Protein AF-A0A4Q3YD98-F1 (afdb_monomer_lite)

Secondary structure (DSSP, 8-state):
---------TTHHHHHHHHHHHHHHHHHHHHHHHHHHHHHHHHHHHHHHHHHHHHHHHHTTSS-TTTS--HHHHHHHHHHHHTSTTHHHHHHHHHHHHHHHHHHHHHHHH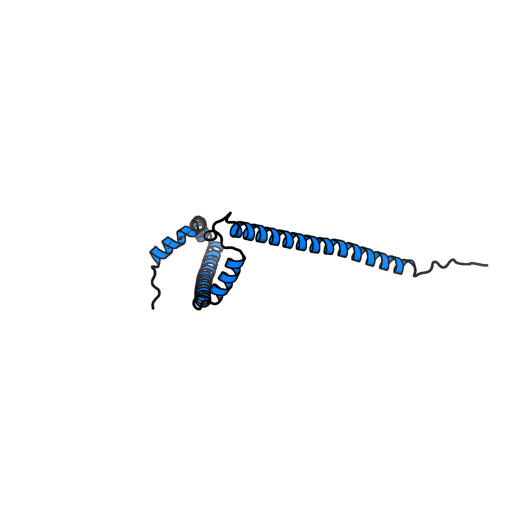HHHHHHHH-HHHHHHHHHHHHHHTSS-GGGHHHHHHHHH-S----

Structure (mmCIF, N/CA/C/O backbone):
data_AF-A0A4Q3YD98-F1
#
_entry.id   AF-A0A4Q3YD98-F1
#
loop_
_atom_site.group_PDB
_atom_site.id
_atom_site.type_symbol
_atom_site.label_atom_id
_atom_site.label_alt_id
_atom_site.label_comp_id
_atom_site.label_asym_id
_atom_site.label_entity_id
_atom_site.label_seq_id
_atom_site.pdbx_PDB_ins_code
_atom_site.Cartn_x
_atom_site.Cartn_y
_atom_site.Cartn_z
_atom_site.occupancy
_atom_site.B_iso_or_equiv
_atom_site.auth_seq_id
_atom_site.auth_comp_id
_atom_site.auth_asym_id
_atom_site.auth_atom_id
_atom_site.pdbx_PDB_model_num
ATOM 1 N N . MET A 1 1 ? 69.508 -39.281 41.987 1.00 52.66 1 MET A N 1
ATOM 2 C CA . MET A 1 1 ? 69.722 -37.929 41.423 1.00 52.66 1 MET A CA 1
ATOM 3 C C . MET A 1 1 ? 70.180 -38.155 39.992 1.00 52.66 1 MET A C 1
ATOM 5 O O . MET A 1 1 ? 71.176 -38.846 39.867 1.00 52.66 1 MET A O 1
ATOM 9 N N . ASP A 1 2 ? 69.537 -37.740 38.903 1.00 46.28 2 ASP A N 1
ATOM 10 C CA . ASP A 1 2 ? 68.377 -36.871 38.601 1.00 46.28 2 ASP A CA 1
ATOM 11 C C . ASP A 1 2 ? 67.140 -37.710 38.170 1.00 46.28 2 ASP A C 1
ATOM 13 O O . ASP A 1 2 ? 67.291 -38.910 37.987 1.00 46.28 2 ASP A O 1
ATOM 17 N N . MET A 1 3 ? 65.870 -37.292 38.066 1.00 56.72 3 MET A N 1
ATOM 18 C CA . MET A 1 3 ? 65.133 -36.016 38.073 1.00 56.72 3 MET A CA 1
ATOM 19 C C . MET A 1 3 ? 65.395 -35.036 36.920 1.00 56.72 3 MET A C 1
ATOM 21 O O . MET A 1 3 ? 65.579 -33.845 37.142 1.00 56.72 3 MET A O 1
ATOM 25 N N . SER A 1 4 ? 65.309 -35.521 35.682 1.00 59.81 4 SER A N 1
ATOM 26 C CA . SER A 1 4 ? 65.059 -34.704 34.488 1.00 59.81 4 SER A CA 1
ATOM 27 C C . SER A 1 4 ? 63.567 -34.747 34.130 1.00 59.81 4 SER A C 1
ATOM 29 O O . SER A 1 4 ? 63.073 -35.564 33.355 1.00 59.81 4 SER A O 1
ATOM 31 N N . ALA A 1 5 ? 62.825 -33.850 34.780 1.00 56.22 5 ALA A N 1
ATOM 32 C CA . ALA A 1 5 ? 61.447 -33.517 34.462 1.00 56.22 5 ALA A CA 1
ATOM 33 C C . ALA A 1 5 ? 61.311 -33.123 32.982 1.00 56.22 5 ALA A C 1
ATOM 35 O O . ALA A 1 5 ? 62.053 -32.278 32.491 1.00 56.22 5 ALA A O 1
ATOM 36 N N . ASN A 1 6 ? 60.332 -33.704 32.291 1.00 63.62 6 ASN A N 1
ATOM 37 C CA . ASN A 1 6 ? 59.871 -33.219 30.995 1.00 63.62 6 ASN A CA 1
ATOM 38 C C . ASN A 1 6 ? 58.955 -32.000 31.230 1.00 63.62 6 ASN A C 1
ATOM 40 O O . ASN A 1 6 ? 57.878 -32.179 31.810 1.00 63.62 6 ASN A O 1
ATOM 44 N N . PRO A 1 7 ? 59.327 -30.773 30.824 1.00 61.31 7 PRO A N 1
ATOM 45 C CA . PRO A 1 7 ? 58.418 -29.647 30.896 1.00 61.31 7 PRO A CA 1
ATOM 46 C C . PRO A 1 7 ? 57.471 -29.731 29.697 1.00 61.31 7 PRO A C 1
ATOM 48 O O . PRO A 1 7 ? 57.823 -29.362 28.577 1.00 61.31 7 PRO A O 1
ATOM 51 N N . ALA A 1 8 ? 56.243 -30.201 29.924 1.00 59.59 8 ALA A N 1
ATOM 52 C CA . ALA A 1 8 ? 55.154 -29.931 28.996 1.00 59.59 8 ALA A CA 1
ATOM 53 C C . ALA A 1 8 ? 55.054 -28.406 28.830 1.00 59.59 8 ALA A C 1
ATOM 55 O O . ALA A 1 8 ? 54.684 -27.703 29.769 1.00 59.59 8 ALA A O 1
ATOM 56 N N . LEU A 1 9 ? 55.458 -27.899 27.663 1.00 60.38 9 LEU A N 1
ATOM 57 C CA . LEU A 1 9 ? 55.466 -26.474 27.339 1.00 60.38 9 LEU A CA 1
ATOM 58 C C . LEU A 1 9 ? 54.051 -25.890 27.528 1.00 60.38 9 LEU A C 1
ATOM 60 O O . LEU A 1 9 ? 53.139 -26.257 26.779 1.00 60.38 9 LEU A O 1
ATOM 64 N N . PRO A 1 10 ? 53.832 -24.968 28.484 1.00 56.84 10 PRO A N 1
ATOM 65 C CA . PRO A 1 10 ? 52.569 -24.259 28.608 1.00 56.84 10 PRO A CA 1
ATOM 66 C C . PRO A 1 10 ? 52.551 -23.144 27.554 1.00 56.84 10 PRO A C 1
ATOM 68 O O . PRO A 1 10 ? 53.183 -22.107 27.732 1.00 56.84 10 PRO A O 1
ATOM 71 N N . GLY A 1 11 ? 51.864 -23.361 26.428 1.00 56.16 11 GLY A N 1
ATOM 72 C CA . GLY A 1 11 ? 51.622 -22.290 25.447 1.00 56.16 11 GLY A CA 1
ATOM 73 C C . GLY A 1 11 ? 51.279 -22.732 24.024 1.00 56.16 11 GLY A C 1
ATOM 74 O O . GLY A 1 11 ? 50.605 -21.997 23.305 1.00 56.16 11 GLY A O 1
ATOM 75 N N . THR A 1 12 ? 51.674 -23.935 23.603 1.00 57.31 12 THR A N 1
ATOM 76 C CA . THR A 1 12 ? 51.522 -24.360 22.197 1.00 57.31 12 THR A CA 1
ATOM 77 C C . THR A 1 12 ? 50.094 -24.802 21.843 1.00 57.31 12 THR A C 1
ATOM 79 O O . THR A 1 12 ? 49.693 -24.725 20.685 1.00 57.31 12 THR A O 1
ATOM 82 N N . SER A 1 13 ? 49.294 -25.227 22.825 1.00 59.53 13 SER A N 1
ATOM 83 C CA . SER A 1 13 ? 47.911 -25.687 22.617 1.00 59.53 13 SER A CA 1
ATOM 84 C C . SER A 1 13 ? 46.878 -24.557 22.572 1.00 59.53 13 SER A C 1
ATOM 86 O O . SER A 1 13 ? 45.854 -24.712 21.912 1.00 59.53 13 SER A O 1
ATOM 88 N N . THR A 1 14 ? 47.132 -23.420 23.229 1.00 64.00 14 THR A N 1
ATOM 89 C CA . THR A 1 14 ? 46.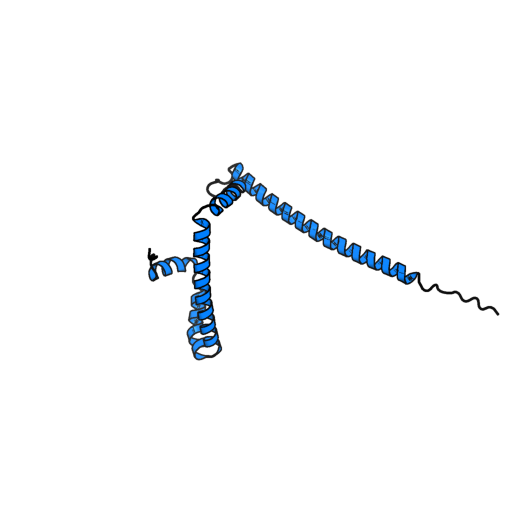199 -22.279 23.265 1.00 64.00 14 THR A CA 1
ATOM 90 C C . THR A 1 14 ? 46.177 -21.530 21.932 1.00 64.00 14 THR A C 1
ATOM 92 O O . THR A 1 14 ? 45.109 -21.338 21.363 1.00 64.00 14 THR A O 1
ATOM 95 N N . ILE A 1 15 ? 47.349 -21.211 21.368 1.00 62.75 15 ILE A N 1
ATOM 96 C CA . ILE A 1 15 ? 47.465 -20.474 20.094 1.00 62.75 15 ILE A CA 1
ATOM 97 C C . ILE A 1 15 ? 46.895 -21.298 18.927 1.00 62.75 15 ILE A C 1
ATOM 99 O O . ILE A 1 15 ? 46.114 -20.794 18.124 1.00 62.75 15 ILE A O 1
ATOM 103 N N . ALA A 1 16 ? 47.200 -22.600 18.878 1.00 65.94 16 ALA A N 1
ATOM 104 C CA . ALA A 1 16 ? 46.672 -23.490 17.843 1.00 65.94 16 ALA A CA 1
ATOM 105 C C . ALA A 1 16 ? 45.143 -23.671 17.931 1.00 65.94 16 ALA A C 1
ATOM 107 O O . ALA A 1 16 ? 44.479 -23.857 16.908 1.00 65.94 16 ALA A O 1
ATOM 108 N N . ARG A 1 17 ? 44.572 -23.604 19.142 1.00 70.25 17 ARG A N 1
ATOM 109 C CA . ARG A 1 17 ? 43.122 -23.689 19.357 1.00 70.25 17 ARG A CA 1
ATOM 110 C C . ARG A 1 17 ? 42.416 -22.402 18.935 1.00 70.25 17 ARG A C 1
ATOM 112 O O . ARG A 1 17 ? 41.378 -22.489 18.283 1.00 70.25 17 ARG A O 1
ATOM 119 N N . ASP A 1 18 ? 42.985 -21.242 19.241 1.00 76.50 18 ASP A N 1
ATOM 120 C CA . ASP A 1 18 ? 42.392 -19.942 18.909 1.00 76.50 18 ASP A CA 1
ATOM 121 C C . ASP A 1 18 ? 42.407 -19.675 17.393 1.00 76.50 18 ASP A C 1
ATOM 123 O O . ASP A 1 18 ? 41.400 -19.233 16.831 1.00 76.50 18 ASP A O 1
ATOM 127 N N . ASP A 1 19 ? 43.482 -20.063 16.698 1.00 78.00 19 ASP A N 1
ATOM 128 C CA . ASP A 1 19 ? 43.569 -20.000 15.232 1.00 78.00 19 ASP A CA 1
ATOM 129 C C . ASP A 1 19 ? 42.578 -20.946 14.545 1.00 78.00 19 ASP A C 1
ATOM 131 O O . ASP A 1 19 ? 41.969 -20.600 13.525 1.00 78.00 19 ASP A O 1
ATOM 135 N N . ALA A 1 20 ? 42.392 -22.148 15.099 1.00 76.81 20 ALA A N 1
ATOM 136 C CA . ALA A 1 20 ? 41.405 -23.095 14.598 1.00 76.81 20 ALA A CA 1
ATOM 137 C C . ALA A 1 20 ? 39.987 -22.529 14.762 1.00 76.81 20 ALA A C 1
ATOM 139 O O . ALA A 1 20 ? 39.230 -22.488 13.791 1.00 76.81 20 ALA A O 1
ATOM 140 N N . VAL A 1 21 ? 39.647 -22.014 15.948 1.00 75.81 21 VAL A N 1
ATOM 141 C CA . VAL A 1 21 ? 38.340 -21.400 16.237 1.00 75.81 21 VAL A CA 1
ATOM 142 C C . VAL A 1 21 ? 38.077 -20.191 15.331 1.00 75.81 21 VAL A C 1
ATOM 144 O O . VAL A 1 21 ? 37.000 -20.099 14.737 1.00 75.81 21 VAL A O 1
ATOM 147 N N . ALA A 1 22 ? 39.060 -19.306 15.133 1.00 79.12 22 ALA A N 1
ATOM 148 C CA . ALA A 1 22 ? 38.932 -18.161 14.231 1.00 79.12 22 ALA A CA 1
ATOM 149 C C . ALA A 1 22 ? 38.673 -18.590 12.774 1.00 79.12 22 ALA A C 1
ATOM 151 O O . ALA A 1 22 ? 37.833 -17.999 12.087 1.00 79.12 22 ALA A O 1
ATOM 152 N N . ARG A 1 23 ? 39.343 -19.652 12.305 1.00 77.06 23 ARG A N 1
ATOM 153 C CA . ARG A 1 23 ? 39.137 -20.220 10.961 1.00 77.06 23 ARG A CA 1
ATOM 154 C C . ARG A 1 23 ? 37.771 -20.889 10.812 1.00 77.06 23 ARG A C 1
ATOM 156 O O . ARG A 1 23 ? 37.147 -20.709 9.767 1.00 77.06 23 ARG A O 1
ATOM 163 N N . PHE A 1 24 ? 37.280 -21.593 11.834 1.00 74.44 24 PHE A N 1
ATOM 164 C CA . PHE A 1 24 ? 35.938 -22.187 11.828 1.00 74.44 24 PHE A CA 1
ATOM 165 C C . PHE A 1 24 ? 34.843 -21.112 11.767 1.00 74.44 24 PHE A C 1
ATOM 167 O O . PHE A 1 24 ? 33.986 -21.172 10.884 1.00 74.44 24 PHE A O 1
ATOM 174 N N . ILE A 1 25 ? 34.930 -20.069 12.601 1.00 77.69 25 ILE A N 1
ATOM 175 C CA . ILE A 1 25 ? 33.981 -18.939 12.583 1.00 77.69 25 ILE A CA 1
ATOM 176 C C . ILE A 1 25 ? 34.034 -18.199 11.234 1.00 77.69 25 ILE A C 1
ATOM 178 O O . ILE A 1 25 ? 32.998 -17.817 10.683 1.00 77.69 25 ILE A O 1
ATOM 182 N N . ALA A 1 26 ? 35.228 -18.005 10.663 1.00 75.31 26 ALA A N 1
ATOM 183 C CA . ALA A 1 26 ? 35.383 -17.375 9.353 1.00 75.31 26 ALA A CA 1
ATOM 184 C C . ALA A 1 26 ? 34.812 -18.237 8.209 1.00 75.31 26 ALA A C 1
ATOM 186 O O . ALA A 1 26 ? 34.203 -17.693 7.285 1.00 75.31 26 ALA A O 1
ATOM 187 N N . ALA A 1 27 ? 34.972 -19.562 8.259 1.00 73.50 27 ALA A N 1
ATOM 188 C CA . ALA A 1 27 ? 34.420 -20.490 7.269 1.00 73.50 27 ALA A CA 1
ATOM 189 C C . ALA A 1 27 ? 32.881 -20.555 7.326 1.00 73.50 27 ALA A C 1
ATOM 191 O O . ALA A 1 27 ? 32.212 -20.542 6.285 1.00 73.50 27 ALA A O 1
ATOM 192 N N . GLU A 1 28 ? 32.310 -20.536 8.531 1.00 74.75 28 GLU A N 1
ATOM 193 C CA . GLU A 1 28 ? 30.861 -20.510 8.740 1.00 74.75 28 GLU A CA 1
ATOM 194 C C . GLU A 1 28 ? 30.242 -19.195 8.234 1.00 74.75 28 GLU A C 1
ATOM 196 O O . GLU A 1 28 ? 29.293 -19.210 7.440 1.00 74.75 28 GLU A O 1
ATOM 201 N N . LYS A 1 29 ? 30.858 -18.049 8.570 1.00 68.56 29 LYS A N 1
ATOM 202 C CA . LYS A 1 29 ? 30.439 -16.728 8.066 1.00 68.56 29 LYS A CA 1
ATOM 203 C C . LYS A 1 29 ? 30.518 -16.624 6.542 1.00 68.56 29 LYS A C 1
ATOM 205 O O . LYS A 1 29 ? 29.599 -16.081 5.931 1.00 68.56 29 LYS A O 1
ATOM 210 N N . ARG A 1 30 ? 31.565 -17.171 5.908 1.00 71.69 30 ARG A N 1
ATOM 211 C CA . ARG A 1 30 ? 31.704 -17.190 4.437 1.00 71.69 30 ARG A CA 1
ATOM 212 C C . ARG A 1 30 ? 30.565 -17.955 3.770 1.00 71.69 30 ARG A C 1
ATOM 214 O O . ARG A 1 30 ? 30.016 -17.475 2.782 1.00 71.69 30 ARG A O 1
ATOM 221 N N . THR A 1 31 ? 30.161 -19.088 4.339 1.00 75.38 31 THR A N 1
ATOM 222 C CA . THR A 1 31 ? 29.069 -19.913 3.800 1.00 75.38 31 THR A CA 1
ATOM 223 C C . THR A 1 31 ? 27.715 -19.207 3.928 1.00 75.38 31 THR A C 1
ATOM 225 O O . THR A 1 31 ? 26.928 -19.195 2.978 1.00 75.38 31 THR A O 1
ATOM 228 N N . ALA A 1 32 ? 27.451 -18.557 5.067 1.00 74.12 32 ALA A N 1
ATOM 229 C CA . ALA A 1 32 ? 26.243 -17.754 5.267 1.00 74.12 32 ALA A CA 1
ATOM 230 C C . ALA A 1 32 ? 26.203 -16.526 4.336 1.00 74.12 32 ALA A C 1
ATOM 232 O O . ALA A 1 32 ? 25.190 -16.267 3.682 1.00 74.12 32 ALA A O 1
ATOM 233 N N . GLN A 1 33 ? 27.322 -15.810 4.201 1.00 81.50 33 GLN A N 1
ATOM 234 C CA . GLN A 1 33 ? 27.432 -14.629 3.342 1.00 81.50 33 GLN A CA 1
ATOM 235 C C . GLN A 1 33 ? 27.306 -14.982 1.850 1.00 81.50 33 GLN A C 1
ATOM 237 O O . GLN A 1 33 ? 26.606 -14.287 1.113 1.00 81.50 33 GLN A O 1
ATOM 242 N N . GLN A 1 34 ? 27.905 -16.090 1.404 1.00 83.88 34 GLN A N 1
ATOM 243 C CA . GLN A 1 34 ? 27.761 -16.586 0.031 1.00 83.88 34 GLN A CA 1
ATOM 244 C C . GLN A 1 34 ? 26.315 -16.974 -0.295 1.00 83.88 34 GLN A C 1
ATOM 246 O O . GLN A 1 34 ? 25.834 -16.666 -1.386 1.00 83.88 34 GLN A O 1
ATOM 251 N N . ARG A 1 35 ? 25.588 -17.589 0.649 1.00 80.56 35 ARG A N 1
ATOM 252 C CA . ARG A 1 35 ? 24.156 -17.895 0.479 1.00 80.56 35 ARG A CA 1
ATOM 253 C C . ARG A 1 35 ? 23.319 -16.625 0.323 1.00 80.56 35 ARG A C 1
ATOM 255 O O . ARG A 1 35 ? 22.464 -16.581 -0.557 1.00 80.56 35 ARG A O 1
ATOM 262 N N . LEU A 1 36 ? 23.587 -15.589 1.119 1.00 82.38 36 LEU A N 1
ATOM 263 C CA . LEU A 1 36 ? 22.887 -14.303 1.016 1.00 82.38 36 LEU A CA 1
ATOM 264 C C . LEU A 1 36 ? 23.153 -13.605 -0.322 1.00 82.38 36 LEU A C 1
ATOM 266 O O . LEU A 1 36 ? 22.209 -13.151 -0.968 1.00 82.38 36 LEU A O 1
ATOM 270 N N . ILE A 1 37 ? 24.413 -13.549 -0.764 1.00 89.62 37 ILE A N 1
ATOM 271 C CA . ILE A 1 37 ? 24.780 -12.942 -2.052 1.00 89.62 37 ILE A CA 1
ATOM 272 C C . ILE A 1 37 ? 24.135 -13.715 -3.201 1.00 89.62 37 ILE A C 1
ATOM 274 O O . ILE A 1 37 ? 23.494 -13.107 -4.053 1.00 89.62 37 ILE A O 1
ATOM 278 N N . ARG A 1 38 ? 24.222 -15.051 -3.192 1.00 91.12 38 ARG A N 1
ATOM 279 C CA . ARG A 1 38 ? 23.575 -15.896 -4.201 1.00 91.12 38 ARG A CA 1
ATOM 280 C C . ARG A 1 38 ? 22.069 -15.653 -4.249 1.00 91.12 38 ARG A C 1
ATOM 282 O O . ARG A 1 38 ? 21.535 -15.449 -5.328 1.00 91.12 38 ARG A O 1
ATOM 289 N N . ASN A 1 39 ? 21.386 -15.638 -3.104 1.00 90.75 39 ASN A N 1
ATOM 290 C CA . ASN A 1 39 ? 19.939 -15.417 -3.067 1.00 90.75 39 ASN A CA 1
ATOM 291 C C . ASN A 1 39 ? 19.559 -14.021 -3.581 1.00 90.75 39 ASN A C 1
ATOM 293 O O . ASN A 1 39 ? 18.575 -13.894 -4.302 1.00 90.75 39 ASN A O 1
ATOM 297 N N . ARG A 1 40 ? 20.352 -12.986 -3.275 1.00 92.75 40 ARG A N 1
ATOM 298 C CA . ARG A 1 40 ? 20.148 -11.638 -3.829 1.00 92.75 40 ARG A CA 1
ATOM 299 C C . ARG A 1 40 ? 20.369 -11.596 -5.338 1.00 92.75 40 ARG A C 1
ATOM 301 O O . ARG A 1 40 ? 19.561 -11.002 -6.036 1.00 92.75 40 ARG A O 1
ATOM 308 N N . LEU A 1 41 ? 21.417 -12.246 -5.843 1.00 93.31 41 LEU A N 1
ATOM 309 C CA . LEU A 1 41 ? 21.676 -12.341 -7.282 1.00 93.31 41 LEU A CA 1
ATOM 310 C C . LEU A 1 41 ? 20.564 -13.102 -8.006 1.00 93.31 41 LEU A C 1
ATOM 312 O O . LEU A 1 41 ? 20.128 -12.665 -9.063 1.00 93.31 41 LEU A O 1
ATOM 316 N N . LEU A 1 42 ? 20.064 -14.192 -7.419 1.00 92.88 42 LEU A N 1
ATOM 317 C CA . LEU A 1 42 ? 18.922 -14.933 -7.953 1.00 92.88 42 LEU A CA 1
ATOM 318 C C . LEU A 1 42 ? 17.650 -14.076 -7.957 1.00 92.88 42 LEU A C 1
ATOM 320 O O . LEU A 1 42 ? 16.941 -14.063 -8.956 1.00 92.88 42 LEU A O 1
ATOM 324 N N . ALA A 1 43 ? 17.383 -13.326 -6.884 1.00 92.19 43 ALA A N 1
ATOM 325 C CA . ALA A 1 43 ? 16.234 -12.425 -6.812 1.00 92.19 43 ALA A CA 1
ATOM 326 C C . ALA A 1 43 ? 16.321 -11.289 -7.846 1.00 92.19 43 ALA A C 1
ATOM 328 O O . ALA A 1 43 ? 15.342 -11.008 -8.534 1.00 92.19 43 ALA A O 1
ATOM 329 N N . LEU A 1 44 ? 17.498 -10.674 -8.000 1.00 95.12 44 LEU A N 1
ATOM 330 C CA . LEU A 1 44 ? 17.743 -9.649 -9.018 1.00 95.12 44 LEU A CA 1
ATOM 331 C C . LEU A 1 44 ? 17.624 -10.224 -10.433 1.00 95.12 44 LEU A C 1
ATOM 333 O O . LEU A 1 44 ? 16.969 -9.624 -11.278 1.00 95.12 44 LEU A O 1
ATOM 337 N N . GLY A 1 45 ? 18.206 -11.399 -10.680 1.00 95.50 45 GLY A N 1
ATOM 338 C CA . GLY A 1 45 ? 18.113 -12.091 -11.964 1.00 95.50 45 GLY A CA 1
ATOM 339 C C . GLY A 1 45 ? 16.672 -12.446 -12.325 1.00 95.50 45 GLY A C 1
ATOM 340 O O . GLY A 1 45 ? 16.248 -12.210 -13.452 1.00 95.50 45 GLY A O 1
ATOM 341 N N . PHE A 1 46 ? 15.891 -12.933 -11.358 1.00 95.50 46 PHE A N 1
ATOM 342 C CA . PHE A 1 46 ? 14.465 -13.190 -11.545 1.00 95.50 46 PHE A CA 1
ATOM 343 C C . PHE A 1 46 ? 13.683 -11.902 -11.836 1.00 95.50 46 PHE A C 1
ATOM 345 O O . PHE A 1 46 ? 12.895 -11.868 -12.777 1.00 95.50 46 PHE A O 1
ATOM 352 N N . GLY A 1 47 ? 13.932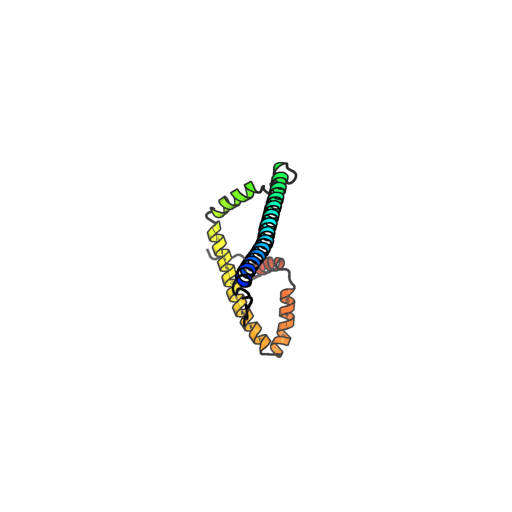 -10.822 -11.089 1.00 93.81 47 GLY A N 1
ATOM 353 C CA . GLY A 1 47 ? 13.297 -9.526 -11.344 1.00 93.81 47 GLY A CA 1
ATOM 354 C C . GLY A 1 47 ? 13.603 -8.986 -12.745 1.00 93.81 47 GLY A C 1
ATOM 355 O O . GLY A 1 47 ? 12.693 -8.573 -13.462 1.00 93.81 47 GLY A O 1
ATOM 356 N N . LEU A 1 48 ? 14.866 -9.058 -13.172 1.00 95.44 48 LEU A N 1
ATOM 357 C CA . LEU A 1 48 ? 15.278 -8.673 -14.524 1.00 95.44 48 LEU A CA 1
ATOM 358 C C . LEU A 1 48 ? 14.631 -9.551 -15.597 1.00 95.44 48 LEU A C 1
ATOM 360 O O . LEU A 1 48 ? 14.208 -9.024 -16.622 1.00 95.44 48 LEU A O 1
ATOM 364 N N . LEU A 1 49 ? 14.504 -10.860 -15.358 1.00 94.94 49 LEU A N 1
ATOM 365 C CA . LEU A 1 49 ? 13.805 -11.771 -16.265 1.00 94.94 49 LEU A CA 1
ATOM 366 C C . LEU A 1 49 ? 12.338 -11.360 -16.440 1.00 94.94 49 LEU A C 1
ATOM 368 O O . LEU A 1 49 ? 11.856 -11.296 -17.568 1.00 94.94 49 LEU A O 1
ATOM 372 N N . VAL A 1 50 ? 11.639 -11.033 -15.350 1.00 94.44 50 VAL A N 1
ATOM 373 C CA . VAL A 1 50 ? 10.242 -10.573 -15.402 1.00 94.44 50 VAL A CA 1
ATOM 374 C C . VAL A 1 50 ? 10.120 -9.263 -16.186 1.00 94.44 50 VAL A C 1
ATOM 376 O O . VAL A 1 50 ? 9.250 -9.151 -17.049 1.00 94.44 50 VAL A O 1
ATOM 379 N N . ILE A 1 51 ? 11.012 -8.295 -15.947 1.00 93.44 51 ILE A N 1
ATOM 380 C CA . ILE A 1 51 ? 11.032 -7.025 -16.693 1.00 93.44 51 ILE A CA 1
ATOM 381 C C . ILE A 1 51 ? 11.324 -7.266 -18.177 1.00 93.44 51 ILE A C 1
ATOM 383 O O . ILE A 1 51 ? 10.675 -6.663 -19.028 1.00 93.44 51 ILE A O 1
ATOM 387 N N . ALA A 1 52 ? 12.263 -8.158 -18.500 1.00 91.94 52 ALA A N 1
ATOM 388 C CA . ALA A 1 52 ? 12.591 -8.504 -19.878 1.00 91.94 52 ALA A CA 1
ATOM 389 C C . ALA A 1 52 ? 11.397 -9.154 -20.588 1.00 91.94 52 ALA A C 1
ATOM 391 O O . ALA A 1 52 ? 11.057 -8.746 -21.697 1.00 91.94 52 ALA A O 1
ATOM 392 N N . ILE A 1 53 ? 10.714 -10.102 -19.937 1.00 91.75 53 ILE A N 1
ATOM 393 C CA . ILE A 1 53 ? 9.492 -10.723 -20.466 1.00 91.75 53 ILE A CA 1
ATOM 394 C C . ILE A 1 53 ? 8.416 -9.661 -20.702 1.00 91.75 53 ILE A C 1
ATOM 396 O O . ILE A 1 53 ? 7.815 -9.647 -21.775 1.00 91.75 53 ILE A O 1
ATOM 400 N N . TRP A 1 54 ? 8.187 -8.757 -19.746 1.00 92.31 54 TRP A N 1
ATOM 401 C CA . TRP A 1 54 ? 7.214 -7.672 -19.896 1.00 92.31 54 TRP A CA 1
ATOM 402 C C . TRP A 1 54 ? 7.574 -6.756 -21.073 1.00 92.31 54 TRP A C 1
ATOM 404 O O . TRP A 1 54 ? 6.738 -6.538 -21.950 1.00 92.31 54 TRP A O 1
ATOM 414 N N . HIS A 1 55 ? 8.825 -6.293 -21.148 1.00 89.06 55 HIS A N 1
ATOM 415 C CA . HIS A 1 55 ? 9.294 -5.439 -22.236 1.00 89.06 55 HIS A CA 1
ATOM 416 C C . HIS A 1 55 ? 9.103 -6.111 -23.600 1.00 89.06 55 HIS A C 1
ATOM 418 O O . HIS A 1 55 ? 8.425 -5.550 -24.458 1.00 89.06 55 HIS A O 1
ATOM 424 N N . ILE A 1 56 ? 9.595 -7.344 -23.766 1.00 87.44 56 ILE A N 1
ATOM 425 C CA . ILE A 1 56 ? 9.464 -8.131 -25.002 1.00 87.44 56 ILE A CA 1
ATOM 426 C C . ILE A 1 56 ? 7.986 -8.337 -25.359 1.00 87.44 56 ILE A C 1
ATOM 428 O O . ILE A 1 56 ? 7.592 -8.129 -26.504 1.00 87.44 56 ILE A O 1
ATOM 432 N N . SER A 1 57 ? 7.144 -8.682 -24.384 1.00 86.56 57 SER A N 1
ATOM 433 C CA . SER A 1 57 ? 5.710 -8.906 -24.620 1.00 86.56 57 SER A CA 1
ATOM 434 C C . SER A 1 57 ? 5.013 -7.664 -25.183 1.00 86.56 57 SER A C 1
ATOM 436 O O . SER A 1 57 ? 4.141 -7.780 -26.044 1.00 86.56 57 SER A O 1
ATOM 438 N N . THR A 1 58 ? 5.419 -6.474 -24.734 1.00 86.12 58 THR A N 1
ATOM 439 C CA . THR A 1 58 ? 4.870 -5.197 -25.219 1.00 86.12 58 THR A CA 1
ATOM 440 C C . THR A 1 58 ? 5.513 -4.699 -26.516 1.00 86.12 58 THR A C 1
ATOM 442 O O . THR A 1 58 ? 4.837 -4.075 -27.333 1.00 86.12 58 THR A O 1
ATOM 445 N N . GLU A 1 59 ? 6.803 -4.971 -26.729 1.00 83.00 59 GLU A N 1
ATOM 446 C CA . GLU A 1 59 ? 7.566 -4.485 -27.886 1.00 83.00 59 GLU A CA 1
ATOM 447 C C . GLU A 1 59 ? 7.213 -5.264 -29.157 1.00 83.00 59 GLU A C 1
ATOM 449 O O . GLU A 1 59 ? 6.980 -4.671 -30.207 1.00 83.00 59 GLU A O 1
ATOM 454 N N . TYR A 1 60 ? 7.092 -6.589 -29.038 1.00 83.19 60 TYR A N 1
ATOM 455 C CA . TYR A 1 60 ? 6.771 -7.494 -30.146 1.00 83.19 60 TYR A CA 1
ATOM 456 C C . TYR A 1 60 ? 5.260 -7.648 -30.395 1.00 83.19 60 TYR A C 1
ATOM 458 O O . TYR A 1 60 ? 4.851 -8.436 -31.243 1.00 83.19 60 TYR A O 1
ATOM 466 N N . GLY A 1 61 ? 4.419 -6.904 -29.669 1.00 80.12 61 GLY A N 1
ATOM 467 C CA . GLY A 1 61 ? 2.974 -6.859 -29.904 1.00 80.12 61 GLY A CA 1
ATOM 468 C C . GLY A 1 61 ? 2.188 -8.083 -29.421 1.00 80.12 61 GLY A C 1
ATOM 469 O O . GLY A 1 61 ? 1.029 -8.230 -29.798 1.00 80.12 61 GLY A O 1
ATOM 470 N N . PHE A 1 62 ? 2.770 -8.935 -28.566 1.00 78.75 62 PHE A N 1
ATOM 471 C CA . PHE A 1 62 ? 2.033 -10.026 -27.911 1.00 78.75 62 PHE A CA 1
ATOM 472 C C . PHE A 1 62 ? 0.910 -9.496 -27.007 1.00 78.75 62 PHE A C 1
ATOM 474 O O . PHE A 1 62 ? -0.121 -10.146 -26.849 1.00 78.75 62 PHE A O 1
ATOM 481 N N . VAL A 1 63 ? 1.106 -8.305 -26.430 1.00 80.12 63 VAL A N 1
ATOM 482 C CA . VAL A 1 63 ? 0.104 -7.569 -25.653 1.00 80.12 63 VAL A CA 1
ATOM 483 C C . VAL A 1 63 ? -0.012 -6.150 -26.199 1.00 80.12 63 VAL A C 1
ATOM 485 O O . VAL A 1 63 ? 0.985 -5.490 -26.487 1.00 80.12 63 VAL A O 1
ATOM 488 N N . HIS A 1 64 ? -1.243 -5.664 -26.335 1.00 79.38 64 HIS A N 1
ATOM 489 C CA . HIS A 1 64 ? -1.495 -4.323 -26.843 1.00 79.38 64 HIS A CA 1
ATOM 490 C C . HIS A 1 64 ? -1.035 -3.255 -25.832 1.00 79.38 64 HIS A C 1
ATOM 492 O O . HIS A 1 64 ? -1.438 -3.295 -24.667 1.00 79.38 64 HIS A O 1
ATOM 498 N N . ARG A 1 65 ? -0.237 -2.270 -26.276 1.00 79.00 65 ARG A N 1
ATOM 499 C CA . ARG A 1 65 ? 0.340 -1.217 -25.407 1.00 79.00 65 ARG A CA 1
ATOM 500 C C . ARG A 1 65 ? -0.694 -0.363 -24.667 1.00 79.00 65 ARG A C 1
ATOM 502 O O . ARG A 1 65 ? -0.356 0.224 -23.647 1.00 79.00 65 ARG A O 1
ATOM 509 N N . LEU A 1 66 ? -1.939 -0.300 -25.152 1.00 78.75 66 LEU A N 1
ATOM 510 C CA . LEU A 1 66 ? -3.032 0.379 -24.440 1.00 78.75 66 LEU A CA 1
ATOM 511 C C . LEU A 1 66 ? -3.487 -0.382 -23.186 1.00 78.75 66 LEU A C 1
ATOM 513 O O . LEU A 1 66 ? -3.985 0.241 -22.258 1.00 78.75 66 LEU A O 1
ATOM 517 N N . ILE A 1 67 ? -3.342 -1.712 -23.161 1.00 84.06 67 ILE A N 1
ATOM 518 C CA . ILE A 1 67 ? -3.728 -2.543 -22.011 1.00 84.06 67 ILE A CA 1
ATOM 519 C C . ILE A 1 67 ? -2.576 -2.585 -21.009 1.00 84.06 67 ILE A C 1
ATOM 521 O O . ILE A 1 67 ? -2.788 -2.410 -19.813 1.00 84.06 67 ILE A O 1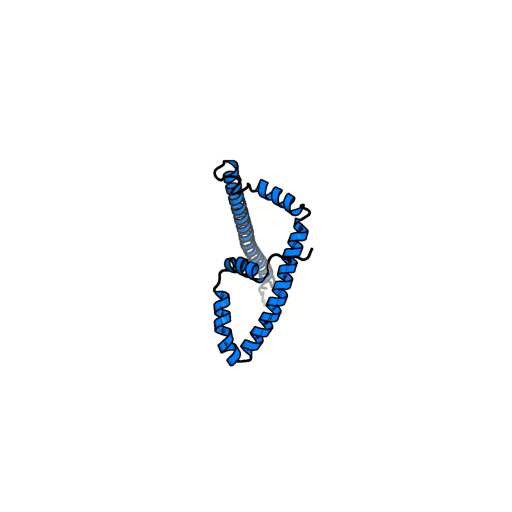
ATOM 525 N N . ILE A 1 68 ? -1.354 -2.810 -21.504 1.00 84.81 68 ILE A N 1
ATOM 526 C CA . ILE A 1 68 ? -0.147 -2.837 -20.679 1.00 84.81 68 ILE A CA 1
ATOM 527 C C . ILE A 1 68 ? 0.945 -2.021 -21.387 1.00 84.81 68 ILE A C 1
ATOM 529 O O . ILE A 1 68 ? 1.519 -2.511 -22.365 1.00 84.81 68 ILE A O 1
ATOM 533 N N . PRO A 1 69 ? 1.246 -0.791 -20.929 1.00 86.69 69 PRO A N 1
ATOM 534 C CA . PRO A 1 69 ? 2.345 -0.005 -21.481 1.00 86.69 69 PRO A CA 1
ATOM 535 C C . PRO A 1 69 ? 3.688 -0.699 -21.223 1.00 86.69 69 PRO A C 1
ATOM 537 O O . PRO A 1 69 ? 3.812 -1.529 -20.318 1.00 86.69 69 PRO A O 1
ATOM 540 N N . SER A 1 70 ? 4.712 -0.369 -22.014 1.00 90.44 70 SER A N 1
ATOM 541 C CA . SER A 1 70 ? 6.043 -0.938 -21.790 1.00 90.44 70 SER A CA 1
ATOM 542 C C . SER A 1 70 ? 6.631 -0.450 -20.453 1.00 90.44 70 SER A C 1
ATOM 544 O O . SER A 1 70 ? 6.237 0.614 -19.953 1.00 90.44 70 SER A O 1
ATOM 546 N N . PRO A 1 71 ? 7.603 -1.173 -19.863 1.00 88.25 71 PRO A N 1
ATOM 547 C CA . PRO A 1 71 ? 8.269 -0.716 -18.643 1.00 88.25 71 PRO A CA 1
ATOM 548 C C . PRO A 1 71 ? 8.898 0.676 -18.799 1.00 88.25 71 PRO A C 1
ATOM 550 O O . PRO A 1 71 ? 8.867 1.485 -17.875 1.00 88.25 71 PRO A O 1
ATOM 553 N N . VAL A 1 72 ? 9.432 0.968 -19.990 1.00 89.56 72 VAL A N 1
ATOM 554 C CA . VAL A 1 72 ? 10.060 2.254 -20.320 1.00 89.56 72 VAL A CA 1
ATOM 555 C C . VAL A 1 72 ? 9.013 3.364 -20.390 1.00 89.56 72 VAL A C 1
ATOM 557 O O . VAL A 1 72 ? 9.185 4.409 -19.766 1.00 89.56 72 VAL A O 1
ATOM 560 N N . ASP A 1 73 ? 7.900 3.124 -21.087 1.00 89.25 73 ASP A N 1
ATOM 561 C CA . ASP A 1 73 ? 6.797 4.089 -21.179 1.00 89.25 73 ASP A CA 1
ATOM 562 C C . ASP A 1 73 ? 6.205 4.385 -19.797 1.00 89.25 73 ASP A C 1
ATOM 564 O O . ASP A 1 73 ? 5.901 5.537 -19.484 1.00 89.25 73 ASP A O 1
ATOM 568 N N . THR A 1 74 ? 6.096 3.353 -18.956 1.00 91.62 74 THR A N 1
ATOM 569 C CA . THR A 1 74 ? 5.631 3.465 -17.569 1.00 91.62 74 THR A CA 1
ATOM 570 C C . THR A 1 74 ? 6.561 4.356 -16.753 1.00 91.62 74 THR A C 1
ATOM 572 O O . THR A 1 74 ? 6.092 5.285 -16.101 1.00 91.62 74 THR A O 1
ATOM 575 N N . PHE A 1 75 ? 7.876 4.138 -16.842 1.00 92.88 75 PHE A N 1
ATOM 576 C CA . PHE A 1 75 ? 8.871 4.946 -16.135 1.00 92.88 75 PHE A CA 1
ATOM 577 C C . PHE A 1 75 ? 8.792 6.434 -16.517 1.00 92.88 75 PHE A C 1
ATOM 579 O O . PHE A 1 75 ? 8.731 7.305 -15.645 1.00 92.88 75 PHE A O 1
ATOM 586 N N . TRP A 1 76 ? 8.716 6.744 -17.815 1.00 93.56 76 TRP A N 1
ATOM 587 C CA . TRP A 1 76 ? 8.570 8.128 -18.278 1.00 93.56 76 TRP A CA 1
ATOM 588 C C . TRP A 1 76 ? 7.213 8.734 -17.915 1.00 93.56 76 TRP A C 1
ATOM 590 O O . TRP A 1 76 ? 7.131 9.916 -17.570 1.00 93.56 76 TRP A O 1
ATOM 600 N N . ALA A 1 77 ? 6.138 7.946 -17.969 1.00 91.94 77 ALA A N 1
ATOM 601 C CA . ALA A 1 77 ? 4.816 8.382 -17.536 1.00 91.94 77 ALA A CA 1
ATOM 602 C C . ALA A 1 77 ? 4.802 8.751 -16.049 1.00 91.94 77 ALA A C 1
ATOM 604 O O . ALA A 1 77 ? 4.249 9.795 -15.710 1.00 91.94 77 ALA A O 1
ATOM 605 N N . THR A 1 78 ? 5.464 7.973 -15.186 1.00 92.56 78 THR A N 1
ATOM 606 C CA . THR A 1 78 ? 5.606 8.298 -13.761 1.00 92.56 78 THR A CA 1
ATOM 607 C C . THR A 1 78 ? 6.248 9.669 -13.566 1.00 92.56 78 THR A C 1
ATOM 609 O O . THR A 1 78 ? 5.677 10.503 -12.869 1.00 92.56 78 THR A O 1
ATOM 612 N N . GLY A 1 79 ? 7.372 9.945 -14.236 1.00 93.25 79 GLY A N 1
ATOM 613 C CA . GLY A 1 79 ? 8.029 11.254 -14.156 1.00 93.25 79 GLY A CA 1
ATOM 614 C C . GLY A 1 79 ? 7.113 12.404 -14.585 1.00 93.25 79 GLY A C 1
ATOM 615 O O . GLY A 1 79 ? 6.982 13.387 -13.859 1.00 93.25 79 GLY A O 1
ATOM 616 N N . ARG A 1 80 ? 6.412 12.248 -15.719 1.00 94.19 80 ARG A N 1
ATOM 617 C CA . ARG A 1 80 ? 5.467 13.259 -16.231 1.00 94.19 80 ARG A CA 1
ATOM 618 C C . ARG A 1 80 ? 4.315 13.534 -15.266 1.00 94.19 80 ARG A C 1
ATOM 620 O O . ARG A 1 80 ? 3.983 14.693 -15.037 1.00 94.19 80 ARG A O 1
ATOM 627 N N . VAL A 1 81 ? 3.721 12.483 -14.700 1.00 94.00 81 VAL A N 1
ATOM 628 C CA . VAL A 1 81 ? 2.614 12.605 -13.742 1.00 94.00 81 VAL A CA 1
ATOM 629 C C . VAL A 1 81 ? 3.095 13.268 -12.455 1.00 94.00 81 VAL A C 1
ATOM 631 O O . VAL A 1 81 ? 2.451 14.194 -11.984 1.00 94.00 81 VAL A O 1
ATOM 634 N N . MET A 1 82 ? 4.255 12.874 -11.926 1.00 94.75 82 MET A N 1
ATOM 635 C CA . MET A 1 82 ? 4.804 13.478 -10.705 1.00 94.75 82 MET A CA 1
ATOM 636 C C . MET A 1 82 ? 5.207 14.947 -10.886 1.00 94.75 82 MET A C 1
ATOM 638 O O . MET A 1 82 ? 5.197 15.702 -9.915 1.00 94.75 82 MET A O 1
ATOM 642 N N . SER A 1 83 ? 5.565 15.360 -12.106 1.00 95.19 83 SER A N 1
ATOM 643 C CA . SER A 1 83 ? 5.833 16.766 -12.439 1.00 95.19 83 SER A CA 1
ATOM 644 C C . SER A 1 83 ? 4.577 17.587 -12.736 1.00 95.19 83 SER A C 1
ATOM 646 O O . SER A 1 83 ? 4.676 18.798 -12.913 1.00 95.19 83 SER A O 1
ATOM 648 N N . ALA A 1 84 ? 3.408 16.952 -12.839 1.00 95.06 84 ALA A N 1
ATOM 649 C CA . ALA A 1 84 ? 2.178 17.657 -13.151 1.00 95.06 84 ALA A CA 1
ATOM 650 C C . ALA A 1 84 ? 1.730 18.520 -11.964 1.00 95.06 84 ALA A C 1
ATOM 652 O O . ALA A 1 84 ? 1.728 18.069 -10.818 1.00 95.06 84 ALA A O 1
ATOM 653 N N . GLU A 1 85 ? 1.297 19.748 -12.249 1.00 94.31 85 GLU A N 1
ATOM 654 C CA . GLU A 1 85 ? 0.921 20.734 -11.228 1.00 94.31 85 GLU A CA 1
ATOM 655 C C . GLU A 1 85 ? -0.213 20.242 -10.315 1.00 94.31 85 GLU A C 1
ATOM 657 O O . GLU A 1 85 ? -0.207 20.508 -9.119 1.00 94.31 85 GLU A O 1
ATOM 662 N N . TYR A 1 86 ? -1.140 19.442 -10.848 1.00 93.00 86 TYR A N 1
ATOM 663 C CA . TYR A 1 86 ? -2.260 18.871 -10.096 1.00 93.00 86 TYR A CA 1
ATOM 664 C C . TYR A 1 86 ? -1.887 17.653 -9.235 1.00 93.00 86 TYR A C 1
ATOM 666 O O . TYR A 1 86 ? -2.656 17.275 -8.353 1.00 93.00 86 TYR A O 1
ATOM 674 N N . PHE A 1 87 ? -0.739 17.003 -9.466 1.00 95.62 87 PHE A N 1
ATOM 675 C CA . PHE A 1 87 ? -0.428 15.721 -8.825 1.00 95.62 87 PHE A CA 1
ATOM 676 C C . PHE A 1 87 ? -0.225 15.861 -7.315 1.00 95.62 87 PHE A C 1
ATOM 678 O O . PHE A 1 87 ? -0.924 15.218 -6.534 1.00 95.62 87 PHE A O 1
ATOM 685 N N . TRP A 1 88 ? 0.698 16.726 -6.894 1.00 96.06 88 TRP A N 1
ATOM 686 C CA . TRP A 1 88 ? 1.002 16.919 -5.474 1.00 96.06 88 TRP A CA 1
ATOM 687 C C . TRP A 1 88 ? -0.167 17.501 -4.667 1.00 96.06 88 TRP A C 1
ATOM 689 O O . TRP A 1 88 ? -0.415 16.987 -3.574 1.00 96.06 88 TRP A O 1
ATOM 699 N N . PRO A 1 89 ? -0.934 18.484 -5.180 1.00 95.81 89 PRO A N 1
ATOM 700 C CA . PRO A 1 89 ? -2.174 18.914 -4.542 1.00 95.81 89 PRO A CA 1
ATOM 701 C C . PRO A 1 89 ? -3.164 17.764 -4.330 1.00 95.81 89 PRO A C 1
ATOM 703 O O . PRO A 1 89 ? -3.631 17.571 -3.211 1.00 95.81 89 PRO A O 1
ATOM 706 N N . ASN A 1 90 ? -3.422 16.939 -5.351 1.00 95.00 90 ASN A N 1
ATOM 707 C CA . ASN A 1 90 ? -4.366 15.820 -5.241 1.00 95.00 90 ASN A CA 1
ATOM 708 C C . ASN A 1 90 ? -3.889 14.739 -4.258 1.00 95.00 90 ASN A C 1
ATOM 710 O O . ASN A 1 90 ? -4.695 14.178 -3.511 1.00 95.00 90 ASN A O 1
ATOM 714 N N . VAL A 1 91 ? -2.580 14.466 -4.217 1.00 96.31 91 VAL A N 1
ATOM 715 C CA . VAL A 1 91 ? -1.978 13.583 -3.203 1.00 96.31 91 VAL A CA 1
ATOM 716 C C . VAL A 1 91 ? -2.192 14.158 -1.802 1.00 96.31 91 VAL A C 1
ATOM 718 O O . VAL A 1 91 ? -2.575 13.420 -0.895 1.00 96.31 91 VAL A O 1
ATOM 721 N N . GLY A 1 92 ? -1.993 15.466 -1.626 1.00 96.94 92 GLY A N 1
ATOM 722 C CA . GLY A 1 92 ? -2.232 16.162 -0.362 1.00 96.94 92 GLY A CA 1
ATOM 723 C C . GLY A 1 92 ? -3.690 16.087 0.095 1.00 96.94 92 GLY A C 1
ATOM 724 O O . GLY A 1 92 ? -3.941 15.789 1.261 1.00 96.94 92 GLY A O 1
ATOM 725 N N . VAL A 1 93 ? -4.642 16.290 -0.821 1.00 95.88 93 VAL A N 1
ATOM 726 C CA . VAL A 1 93 ? -6.084 16.141 -0.553 1.00 95.88 93 VAL A CA 1
ATOM 727 C C . VAL A 1 93 ? -6.413 14.707 -0.139 1.00 95.88 93 VAL A C 1
ATOM 729 O O . VAL A 1 93 ? -6.984 14.494 0.922 1.00 95.88 93 VAL A O 1
ATOM 732 N N . THR A 1 94 ? -5.962 13.709 -0.901 1.00 94.81 94 THR A N 1
ATOM 733 C CA . THR A 1 94 ? -6.212 12.294 -0.570 1.00 94.81 94 THR A CA 1
ATOM 734 C C . THR A 1 94 ? -5.640 11.936 0.804 1.00 94.81 94 THR A C 1
ATOM 736 O O . THR A 1 94 ? -6.265 11.236 1.599 1.00 94.81 94 THR A O 1
ATOM 739 N N . LEU A 1 95 ? -4.435 12.423 1.115 1.00 97.62 95 LEU A N 1
ATOM 740 C CA . LEU A 1 95 ? -3.791 12.153 2.394 1.00 97.62 95 LEU A CA 1
ATOM 741 C C . LEU A 1 95 ? -4.521 12.832 3.559 1.00 97.62 95 LEU A C 1
ATOM 743 O O . LEU A 1 95 ? -4.635 12.231 4.628 1.00 97.62 95 LEU A O 1
ATOM 747 N N . SER A 1 96 ? -5.021 14.055 3.368 1.00 97.19 96 SER A N 1
ATOM 748 C CA . SER A 1 96 ? -5.781 14.765 4.399 1.00 97.19 96 SER A CA 1
ATOM 749 C C . SER A 1 96 ? -7.149 14.120 4.637 1.00 97.19 96 SER A C 1
ATOM 751 O O . SER A 1 96 ? -7.532 13.938 5.792 1.00 97.19 96 SER A O 1
ATOM 753 N N . GLU A 1 97 ? -7.837 13.674 3.584 1.00 94.50 97 GLU A N 1
ATOM 754 C CA . GLU A 1 97 ? -9.073 12.887 3.681 1.00 94.50 97 GLU A CA 1
ATOM 755 C C . GLU A 1 97 ? -8.848 11.583 4.457 1.00 94.50 97 GLU A C 1
ATOM 757 O O . GLU A 1 97 ? -9.605 11.268 5.381 1.00 94.50 97 GLU A O 1
ATOM 762 N N . ILE A 1 98 ? -7.766 10.855 4.150 1.00 96.75 98 ILE A N 1
ATOM 763 C CA . ILE A 1 98 ? -7.375 9.649 4.893 1.00 96.75 98 ILE A CA 1
ATOM 764 C C . ILE A 1 98 ? -7.096 9.989 6.359 1.00 96.75 98 ILE A C 1
ATOM 766 O O . ILE A 1 98 ? -7.545 9.264 7.245 1.00 96.75 98 ILE A O 1
ATOM 770 N N . ALA A 1 99 ? -6.368 11.073 6.631 1.00 97.94 99 ALA A N 1
ATOM 771 C CA . ALA A 1 99 ? -6.013 11.466 7.990 1.00 97.94 99 ALA A CA 1
ATOM 772 C C . ALA A 1 99 ? -7.252 11.814 8.827 1.00 97.94 99 ALA A C 1
ATOM 774 O O . ALA A 1 99 ? -7.384 11.324 9.950 1.00 97.94 99 ALA A O 1
ATOM 775 N N . TRP A 1 100 ? -8.183 12.598 8.280 1.00 97.25 100 TRP A N 1
ATOM 776 C CA . TRP A 1 100 ? -9.435 12.940 8.959 1.00 97.25 100 TRP A CA 1
ATOM 777 C C . TRP A 1 100 ? -10.335 11.722 9.151 1.00 97.25 100 TRP A C 1
ATOM 779 O O . TRP A 1 100 ? -10.813 11.488 10.265 1.00 97.25 100 TRP A O 1
ATOM 789 N N . GLY A 1 101 ? -10.507 10.901 8.112 1.00 95.12 101 GLY A N 1
ATOM 790 C CA . GLY A 1 101 ? -11.265 9.654 8.206 1.00 95.12 101 GLY A CA 1
ATOM 791 C C . GLY A 1 101 ? -10.680 8.701 9.251 1.00 95.12 101 GLY A C 1
ATOM 792 O O . GLY A 1 101 ? -11.415 8.128 10.056 1.00 95.12 101 GLY A O 1
ATOM 793 N N . PHE A 1 102 ? -9.351 8.587 9.307 1.00 97.31 102 PHE A N 1
ATOM 794 C CA . PHE A 1 102 ? -8.652 7.796 10.314 1.00 97.31 102 PHE A CA 1
ATOM 795 C C . PHE A 1 102 ? -8.822 8.371 11.721 1.00 97.31 102 PHE A C 1
ATOM 797 O O . PHE A 1 102 ? -9.126 7.617 12.637 1.00 97.31 102 PHE A O 1
ATOM 804 N N . ALA A 1 103 ? -8.670 9.682 11.915 1.00 98.12 103 ALA A N 1
ATOM 805 C CA . ALA A 1 103 ? -8.809 10.311 13.228 1.00 98.12 103 ALA A CA 1
ATOM 806 C C . ALA A 1 103 ? -10.226 10.137 13.802 1.00 98.12 103 ALA A C 1
ATOM 808 O O . ALA A 1 103 ? -10.391 9.751 14.965 1.00 98.12 103 ALA A O 1
ATOM 809 N N . ILE A 1 104 ? -11.252 10.360 12.977 1.00 97.06 104 ILE A N 1
ATOM 810 C CA . ILE A 1 104 ? -12.660 10.186 13.362 1.00 97.06 104 ILE A CA 1
ATOM 811 C C . ILE A 1 104 ? -12.965 8.705 13.618 1.00 97.06 104 ILE A C 1
ATOM 813 O O . ILE A 1 104 ? -13.567 8.361 14.639 1.00 97.06 104 ILE A O 1
ATOM 817 N N . GLY A 1 105 ? -12.514 7.815 12.730 1.00 95.69 105 GLY A N 1
ATOM 818 C CA . GLY A 1 105 ? -12.715 6.374 12.868 1.00 95.69 105 GLY A CA 1
ATOM 819 C C . GLY A 1 105 ? -12.011 5.788 14.091 1.00 95.69 105 GLY A C 1
ATOM 820 O O . GLY A 1 105 ? -12.610 5.007 14.827 1.00 95.69 105 GLY A O 1
ATOM 821 N N . LEU A 1 106 ? -10.767 6.195 14.353 1.00 97.69 106 LEU A N 1
ATOM 822 C CA . LEU A 1 106 ? -9.981 5.746 15.499 1.00 97.69 106 LEU A CA 1
ATOM 823 C C . LEU A 1 106 ? -10.603 6.220 16.810 1.00 97.69 106 LEU A C 1
ATOM 825 O O . LEU A 1 106 ? -10.819 5.407 17.704 1.00 97.69 106 LEU A O 1
ATOM 829 N N . SER A 1 107 ? -10.908 7.513 16.927 1.00 97.88 107 SER A N 1
ATOM 830 C CA . SER A 1 107 ? -11.508 8.066 18.147 1.00 97.88 107 SER A CA 1
ATOM 831 C C . SER A 1 107 ? -12.854 7.408 18.454 1.00 97.88 107 SER A C 1
ATOM 833 O O . SER A 1 107 ? -13.048 6.892 19.555 1.00 97.88 107 SER A O 1
ATOM 835 N N . SER A 1 108 ? -13.742 7.319 17.462 1.00 95.44 108 SER A N 1
ATOM 836 C CA . SER A 1 108 ? -15.045 6.663 17.612 1.00 95.44 108 SER A CA 1
ATOM 837 C C . SER A 1 108 ? -14.895 5.172 17.921 1.00 95.44 108 SER A C 1
ATOM 839 O O . SER A 1 108 ? -15.535 4.658 18.836 1.00 95.44 108 SER A O 1
ATOM 841 N N . GLY A 1 109 ? -14.015 4.471 17.203 1.00 93.81 109 GLY A N 1
ATOM 842 C CA . GLY A 1 109 ? -13.759 3.045 17.394 1.00 93.81 109 GLY A CA 1
ATOM 843 C C . GLY A 1 109 ? -13.202 2.721 18.779 1.00 93.81 109 GLY A C 1
ATOM 844 O O . GLY A 1 109 ? -13.633 1.747 19.393 1.00 93.81 109 GLY A O 1
ATOM 845 N N . VAL A 1 110 ? -12.307 3.559 19.310 1.00 96.50 110 VAL A N 1
ATOM 846 C CA . VAL A 1 110 ? -11.801 3.430 20.684 1.00 96.50 110 VAL A CA 1
ATOM 847 C C . VAL A 1 110 ? -12.929 3.637 21.691 1.00 96.50 110 VAL A C 1
ATOM 849 O O . VAL A 1 110 ? -13.089 2.810 22.586 1.00 96.50 110 VAL A O 1
ATOM 852 N N . VAL A 1 111 ? -13.747 4.682 21.531 1.00 94.94 111 VAL A N 1
ATOM 853 C CA . VAL A 1 111 ? -14.882 4.948 22.431 1.00 94.94 111 VAL A CA 1
ATOM 854 C C . VAL A 1 111 ? -15.857 3.768 22.449 1.00 94.94 111 VAL A C 1
ATOM 856 O O . VAL A 1 111 ? -16.151 3.231 23.518 1.00 94.94 111 VAL A O 1
ATOM 859 N N . PHE A 1 112 ? -16.314 3.301 21.283 1.00 92.12 112 PHE A N 1
ATOM 860 C CA . PHE A 1 112 ? -17.227 2.156 21.208 1.00 92.12 112 PHE A CA 1
ATOM 861 C C . PHE A 1 112 ? -16.580 0.855 21.687 1.00 92.12 112 PHE A C 1
ATOM 863 O O . PHE A 1 112 ? -17.233 0.068 22.371 1.00 92.12 112 PHE A O 1
ATOM 870 N N . GLY A 1 113 ? -15.300 0.636 21.383 1.00 92.94 113 GLY A N 1
ATOM 871 C CA . GLY A 1 113 ? -14.551 -0.529 21.845 1.00 92.94 113 GLY A CA 1
ATOM 872 C C . GLY A 1 113 ? -14.466 -0.595 23.369 1.00 92.94 113 GLY A C 1
ATOM 873 O O . GLY A 1 113 ? -14.722 -1.648 23.951 1.00 92.94 113 GLY A O 1
ATOM 874 N N . VAL A 1 114 ? -14.191 0.537 24.024 1.00 95.56 114 VAL A N 1
ATOM 875 C CA . VAL A 1 114 ? -14.182 0.636 25.492 1.00 95.56 114 VAL A CA 1
ATOM 876 C C . VAL A 1 114 ? -15.580 0.392 26.067 1.00 95.56 114 VAL A C 1
ATOM 878 O O . VAL A 1 114 ? -15.715 -0.392 27.004 1.00 95.56 114 VAL A O 1
ATOM 881 N N . LEU A 1 115 ? -16.634 0.975 25.483 1.00 94.50 115 LEU A N 1
ATOM 882 C CA . LEU A 1 115 ? -18.015 0.750 25.937 1.00 94.50 115 LEU A CA 1
ATOM 883 C C . LEU A 1 115 ? -18.432 -0.728 25.833 1.00 94.50 115 LEU A C 1
ATOM 885 O O . LEU A 1 115 ? -19.007 -1.280 26.770 1.00 94.50 115 LEU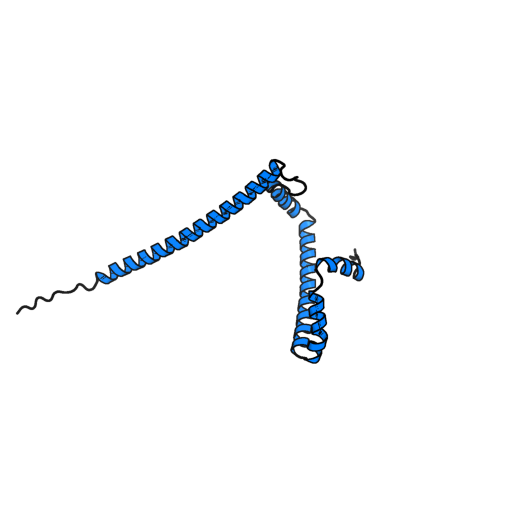 A O 1
ATOM 889 N N . VAL A 1 116 ? -18.096 -1.396 24.728 1.00 93.88 116 VAL A N 1
ATOM 890 C CA . VAL A 1 116 ? -18.350 -2.835 24.524 1.00 93.88 116 VAL A CA 1
ATOM 891 C C . VAL A 1 116 ? -17.497 -3.711 25.454 1.00 93.88 116 VAL A C 1
ATOM 893 O O . VAL A 1 116 ? -17.887 -4.834 25.789 1.00 93.88 116 VAL A O 1
ATOM 896 N N . ALA A 1 117 ? -16.325 -3.233 25.873 1.00 93.75 117 ALA A N 1
ATOM 897 C CA . ALA A 1 117 ? -15.477 -3.936 26.829 1.00 93.75 117 ALA A CA 1
ATOM 898 C C . ALA A 1 117 ? -15.986 -3.811 28.272 1.00 93.75 117 ALA A C 1
ATOM 900 O O . ALA A 1 117 ? -15.841 -4.761 29.037 1.00 93.75 117 ALA A O 1
ATOM 901 N N . MET A 1 118 ? -16.575 -2.667 28.632 1.00 95.25 118 MET A N 1
ATOM 902 C CA . MET A 1 118 ? -17.014 -2.373 30.000 1.00 95.25 118 MET A CA 1
ATOM 903 C C . MET A 1 118 ? -18.440 -2.840 30.317 1.00 95.25 118 MET A C 1
ATOM 905 O O . MET A 1 118 ? -18.726 -3.113 31.480 1.00 95.25 118 MET A O 1
ATOM 909 N N . PHE A 1 119 ? -19.335 -2.932 29.326 1.00 96.00 119 PHE A N 1
ATOM 910 C CA . PHE A 1 119 ? -20.754 -3.218 29.562 1.00 96.00 119 PHE A CA 1
ATOM 911 C C . PHE A 1 119 ? -21.251 -4.436 28.770 1.00 96.00 119 PHE A C 1
ATOM 913 O O . PHE A 1 119 ? -21.362 -4.391 27.542 1.00 96.00 119 PHE A O 1
ATOM 920 N N . ASP A 1 120 ? -21.661 -5.493 29.477 1.00 93.31 120 ASP A N 1
ATOM 921 C CA . ASP A 1 120 ? -22.180 -6.726 28.862 1.00 93.31 120 ASP A CA 1
ATOM 922 C C . ASP A 1 120 ? -23.454 -6.491 28.030 1.00 93.31 120 ASP A C 1
ATOM 924 O O . ASP A 1 120 ? -23.609 -7.063 26.949 1.00 93.31 120 ASP A O 1
ATOM 928 N N . THR A 1 121 ? -24.336 -5.585 28.464 1.00 93.44 121 THR A N 1
ATOM 929 C CA . THR A 1 121 ? -25.550 -5.211 27.715 1.00 93.44 121 THR A CA 1
ATOM 930 C C . THR A 1 121 ? -25.220 -4.527 26.385 1.00 93.44 121 THR A C 1
ATOM 932 O O . THR A 1 121 ? -25.837 -4.811 25.354 1.00 93.44 121 THR A O 1
ATOM 935 N N . VAL A 1 122 ? -24.220 -3.638 26.384 1.00 91.62 122 VAL A N 1
ATOM 936 C CA . VAL A 1 122 ? -23.770 -2.927 25.177 1.00 91.62 122 VAL A CA 1
ATOM 937 C C . VAL A 1 122 ? -23.105 -3.909 24.222 1.00 91.62 122 VAL A C 1
ATOM 939 O O . VAL A 1 122 ? -23.401 -3.895 23.029 1.00 91.62 122 VAL A O 1
ATOM 942 N N . ARG A 1 123 ? -22.276 -4.817 24.747 1.00 93.12 123 ARG A N 1
ATOM 943 C CA . ARG A 1 123 ? -21.682 -5.908 23.973 1.00 93.12 123 ARG A CA 1
ATOM 944 C C . ARG A 1 123 ? -22.747 -6.753 23.283 1.00 93.12 123 ARG A C 1
ATOM 946 O O . ARG A 1 123 ? -22.681 -6.897 22.067 1.00 93.12 123 ARG A O 1
ATOM 953 N N . ALA A 1 124 ? -23.731 -7.267 24.019 1.00 93.44 124 ALA A N 1
ATOM 954 C CA . ALA A 1 124 ? -24.774 -8.124 23.453 1.00 93.44 124 ALA A CA 1
ATOM 955 C C . ALA A 1 124 ? -25.577 -7.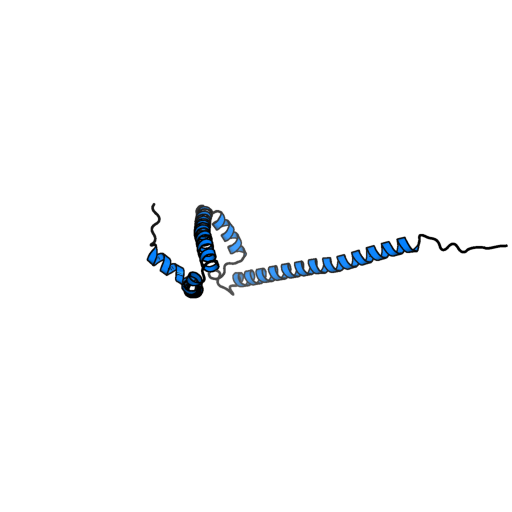425 22.338 1.00 93.44 124 ALA A C 1
ATOM 957 O O . ALA A 1 124 ? -25.959 -8.064 21.361 1.00 93.44 124 ALA A O 1
ATOM 958 N N . THR A 1 125 ? -25.783 -6.110 22.459 1.00 93.44 125 THR A N 1
ATOM 959 C CA . THR A 1 125 ? -26.557 -5.321 21.489 1.00 93.44 125 THR A CA 1
ATOM 960 C C . THR A 1 125 ? -25.736 -4.925 20.261 1.00 93.44 125 THR A C 1
ATOM 962 O O . THR A 1 125 ? -26.213 -5.060 19.140 1.00 93.44 125 THR A O 1
ATOM 965 N N . ILE A 1 126 ? -24.506 -4.433 20.446 1.00 90.94 126 ILE A N 1
ATOM 966 C CA . ILE A 1 126 ? -23.683 -3.847 19.373 1.00 90.94 126 ILE A CA 1
ATOM 967 C C . ILE A 1 126 ? -22.935 -4.917 18.563 1.00 90.94 126 ILE A C 1
ATOM 969 O O . ILE A 1 126 ? -22.734 -4.749 17.359 1.00 90.94 126 ILE A O 1
ATOM 973 N N . TYR A 1 127 ? -22.551 -6.034 19.186 1.00 90.19 127 TYR A N 1
ATOM 974 C CA . TYR A 1 127 ? -21.781 -7.101 18.538 1.00 90.19 127 TYR A CA 1
ATOM 975 C C . TYR A 1 127 ? -22.367 -7.617 17.206 1.00 90.19 127 TYR A C 1
ATOM 977 O O . TYR A 1 127 ? -21.607 -7.676 16.237 1.00 90.19 127 TYR A O 1
ATOM 985 N N . PRO A 1 128 ? -23.676 -7.931 17.074 1.00 89.88 128 PRO A N 1
ATOM 986 C CA . PRO A 1 128 ? -24.233 -8.366 15.788 1.00 89.88 128 PRO A CA 1
ATOM 987 C C . PRO A 1 128 ? -24.083 -7.313 14.678 1.00 89.88 128 PRO A C 1
ATOM 989 O O . PRO A 1 128 ? -23.785 -7.667 13.538 1.00 89.88 128 PRO A O 1
ATOM 992 N N . TYR A 1 129 ? -24.205 -6.021 15.001 1.00 91.31 129 TYR A N 1
ATOM 993 C CA . TYR A 1 129 ? -23.992 -4.939 14.034 1.00 91.31 129 TYR A CA 1
ATOM 994 C C . TYR A 1 129 ? -22.518 -4.807 13.634 1.00 91.31 129 TYR A C 1
ATOM 996 O O . TYR A 1 129 ? -22.224 -4.601 12.459 1.00 91.31 129 TYR A O 1
ATOM 1004 N N . LEU A 1 130 ? -21.582 -4.981 14.575 1.00 89.06 130 LEU A N 1
ATOM 1005 C CA . LEU A 1 130 ? -20.143 -4.977 14.273 1.00 89.06 130 LEU A CA 1
ATOM 1006 C C . LEU A 1 130 ? -19.745 -6.114 13.330 1.00 89.06 130 LEU A C 1
ATOM 1008 O O . LEU A 1 130 ? -18.889 -5.927 12.466 1.00 89.06 130 LEU A O 1
ATOM 1012 N N . VAL A 1 131 ? -20.353 -7.290 13.489 1.00 89.69 131 VAL A N 1
ATOM 1013 C CA . VAL A 1 131 ? -20.135 -8.419 12.576 1.00 89.69 131 VAL A CA 1
ATOM 1014 C C . VAL A 1 131 ? -20.752 -8.120 11.206 1.00 89.69 131 VAL A C 1
ATOM 1016 O O . VAL A 1 131 ? -20.098 -8.334 10.188 1.00 89.69 131 VAL A O 1
ATOM 1019 N N . ALA A 1 132 ? -21.961 -7.550 11.158 1.00 89.50 132 ALA A N 1
ATOM 1020 C CA . ALA A 1 132 ? -22.614 -7.173 9.902 1.00 89.50 132 ALA A CA 1
ATOM 1021 C C . ALA A 1 132 ? -21.834 -6.101 9.115 1.00 89.50 132 ALA A C 1
ATOM 1023 O O . ALA A 1 132 ? -21.734 -6.189 7.893 1.00 89.50 132 ALA A O 1
ATOM 1024 N N . LEU A 1 133 ? -21.222 -5.129 9.799 1.00 87.12 133 LEU A N 1
ATOM 1025 C CA . LEU A 1 133 ? -20.401 -4.077 9.183 1.00 87.12 133 LEU A CA 1
ATOM 1026 C C . LEU A 1 133 ? -19.130 -4.602 8.498 1.00 87.12 133 LEU A C 1
ATOM 1028 O O . LEU A 1 133 ? -18.580 -3.921 7.637 1.00 87.12 133 LEU A O 1
ATOM 1032 N N . GLN A 1 134 ? -18.669 -5.803 8.851 1.00 87.06 134 GLN A N 1
ATOM 1033 C CA . GLN A 1 134 ? -17.507 -6.441 8.223 1.00 87.06 134 GLN A CA 1
ATOM 1034 C C . GLN A 1 134 ? -17.869 -7.238 6.960 1.00 87.06 134 GLN A C 1
ATOM 1036 O O . GLN A 1 134 ? -16.976 -7.629 6.211 1.00 87.06 134 GLN A O 1
ATOM 1041 N N . ALA A 1 135 ? -19.159 -7.483 6.716 1.00 86.12 135 ALA A N 1
ATOM 1042 C CA . ALA A 1 135 ? -19.638 -8.285 5.596 1.00 86.12 135 ALA A CA 1
ATOM 1043 C C . ALA A 1 135 ? -19.593 -7.594 4.213 1.00 86.12 135 ALA A C 1
ATOM 1045 O O . ALA A 1 135 ? -19.265 -8.278 3.240 1.00 86.12 135 ALA A O 1
ATOM 1046 N N . PRO A 1 136 ? -19.939 -6.296 4.052 1.00 85.94 136 PRO A N 1
ATOM 1047 C CA . PRO A 1 136 ? -20.033 -5.708 2.723 1.00 85.94 136 PRO A CA 1
ATOM 1048 C C . PRO A 1 136 ? -18.650 -5.519 2.077 1.00 85.94 136 PRO A C 1
ATOM 1050 O O . PRO A 1 136 ? -17.706 -5.056 2.724 1.00 85.94 136 PRO A O 1
ATOM 1053 N N . PRO A 1 137 ? -18.513 -5.811 0.772 1.00 84.56 137 PRO A N 1
ATOM 1054 C CA . PRO A 1 137 ? -17.288 -5.524 0.045 1.00 84.56 137 PRO A CA 1
ATOM 1055 C C . PRO A 1 137 ? -17.097 -4.008 -0.079 1.00 84.56 137 PRO A C 1
ATOM 1057 O O . PRO A 1 137 ? -18.037 -3.273 -0.389 1.00 84.56 137 PRO A O 1
ATOM 1060 N N . LYS A 1 138 ? -15.855 -3.535 0.097 1.00 83.19 138 LYS A N 1
ATOM 1061 C CA . LYS A 1 138 ? -15.517 -2.096 0.096 1.00 83.19 138 LYS A CA 1
ATOM 1062 C C . LYS A 1 138 ? -16.029 -1.335 -1.137 1.00 83.19 138 LYS A C 1
ATOM 1064 O O . LYS A 1 138 ? -16.346 -0.158 -1.027 1.00 83.19 138 LYS A O 1
ATOM 1069 N N . ILE A 1 139 ? -16.151 -2.003 -2.289 1.00 87.69 139 ILE A N 1
ATOM 1070 C CA . ILE A 1 139 ? -16.628 -1.404 -3.547 1.00 87.69 139 ILE A CA 1
ATOM 1071 C C . ILE A 1 139 ? -18.084 -0.904 -3.481 1.00 87.69 139 ILE A C 1
ATOM 1073 O O . ILE A 1 139 ? -18.436 0.033 -4.189 1.00 87.69 139 ILE A O 1
ATOM 1077 N N . VAL A 1 140 ? -18.921 -1.479 -2.610 1.00 88.88 140 VAL A N 1
ATOM 1078 C CA . VAL A 1 140 ? -20.339 -1.095 -2.462 1.00 88.88 140 VAL A CA 1
ATOM 1079 C C . VAL A 1 140 ? -20.501 0.191 -1.646 1.00 88.88 140 VAL A C 1
ATOM 1081 O O . VAL A 1 140 ? -21.530 0.855 -1.730 1.00 88.88 140 VAL A O 1
ATOM 1084 N N . LEU A 1 141 ? -19.477 0.593 -0.892 1.00 86.62 141 LEU A N 1
ATOM 1085 C CA . LEU A 1 141 ? -19.551 1.779 -0.041 1.00 86.62 141 LEU A CA 1
ATOM 1086 C C . LEU A 1 141 ? -19.558 3.080 -0.851 1.00 86.62 141 LEU A C 1
ATOM 1088 O O . LEU A 1 141 ? -20.255 4.017 -0.479 1.00 86.62 141 LEU A O 1
ATOM 1092 N N . ALA A 1 142 ? -18.845 3.125 -1.982 1.00 87.56 142 ALA A N 1
ATOM 1093 C CA . ALA A 1 142 ? -18.761 4.315 -2.829 1.00 87.56 142 ALA A CA 1
ATOM 1094 C C . ALA A 1 142 ? -20.142 4.852 -3.276 1.00 87.56 142 ALA A C 1
ATOM 1096 O O . ALA A 1 142 ? -20.433 6.012 -2.989 1.00 87.56 142 ALA A O 1
ATOM 1097 N N . PRO A 1 143 ? -21.037 4.059 -3.904 1.00 87.25 143 PRO A N 1
ATOM 1098 C CA . PRO A 1 143 ? -22.356 4.557 -4.305 1.00 87.25 143 PRO A CA 1
ATOM 1099 C C . PRO A 1 143 ? -23.258 4.941 -3.121 1.00 87.25 143 PRO A C 1
ATOM 1101 O O . PRO A 1 143 ? -24.058 5.870 -3.238 1.00 87.25 143 PRO A O 1
ATOM 1104 N N . ILE A 1 144 ? -23.124 4.273 -1.970 1.00 88.75 144 ILE A N 1
ATOM 1105 C CA . ILE A 1 144 ? -23.877 4.613 -0.754 1.00 88.75 144 ILE A CA 1
ATOM 1106 C C . ILE A 1 144 ? -23.440 5.984 -0.228 1.00 88.75 144 ILE A C 1
ATOM 1108 O O . ILE A 1 144 ? -24.283 6.838 0.040 1.00 88.75 144 ILE A O 1
ATOM 1112 N N . PHE A 1 145 ? -22.128 6.217 -0.136 1.00 86.75 145 PHE A N 1
ATOM 1113 C CA . PHE A 1 145 ? -21.585 7.502 0.294 1.00 86.75 145 PHE A CA 1
ATOM 1114 C C . PHE A 1 145 ? -21.981 8.633 -0.648 1.00 86.75 145 PHE A C 1
ATOM 1116 O O . PHE A 1 145 ? -22.417 9.673 -0.172 1.00 86.75 145 PHE A O 1
ATOM 1123 N N . VAL A 1 146 ? -21.928 8.414 -1.963 1.00 86.88 146 VAL A N 1
ATOM 1124 C CA . VAL A 1 146 ? -22.395 9.406 -2.945 1.00 86.88 146 VAL A CA 1
ATOM 1125 C C . VAL A 1 146 ? -23.880 9.731 -2.751 1.00 86.88 146 VAL A C 1
ATOM 1127 O O . VAL A 1 146 ? -24.265 10.893 -2.812 1.00 86.88 146 VAL A O 1
ATOM 1130 N N . THR A 1 147 ? -24.716 8.725 -2.475 1.00 88.88 147 THR A N 1
ATOM 1131 C CA . THR A 1 147 ? -26.161 8.925 -2.259 1.00 88.88 147 THR A CA 1
ATOM 1132 C C . THR A 1 147 ? -26.456 9.707 -0.978 1.00 88.88 147 THR A C 1
ATOM 1134 O O . THR A 1 147 ? -27.396 10.497 -0.949 1.00 88.88 147 THR A O 1
ATOM 1137 N N . TRP A 1 148 ? -25.681 9.489 0.086 1.00 89.62 148 TRP A N 1
ATOM 1138 C CA . TRP A 1 148 ? -25.873 10.189 1.358 1.00 89.62 148 TRP A CA 1
ATOM 1139 C C . TRP A 1 148 ? -25.265 11.587 1.391 1.00 89.62 148 TRP A C 1
ATOM 1141 O O . TRP A 1 148 ? -25.884 12.484 1.957 1.00 89.62 148 TRP A O 1
ATOM 1151 N N . PHE A 1 149 ? -24.065 11.760 0.836 1.00 84.50 149 PHE A N 1
ATOM 1152 C CA . PHE A 1 149 ? -23.278 12.981 1.005 1.00 84.50 149 PHE A CA 1
ATOM 1153 C C . PHE A 1 149 ? -23.309 13.922 -0.204 1.00 84.50 149 PHE A C 1
ATOM 1155 O O . PHE A 1 149 ? -23.000 15.088 -0.022 1.00 84.50 149 PHE A O 1
ATOM 1162 N N . GLY A 1 150 ? -23.704 13.475 -1.402 1.00 79.06 150 GLY A N 1
ATOM 1163 C CA . GLY A 1 150 ? -23.675 14.329 -2.598 1.00 79.06 150 GLY A CA 1
ATOM 1164 C C . GLY A 1 150 ? -22.253 14.647 -3.094 1.00 79.06 150 GLY A C 1
ATOM 1165 O O . GLY A 1 150 ? -21.276 14.062 -2.632 1.00 79.06 150 GLY A O 1
ATOM 1166 N N . PHE A 1 151 ? -22.135 15.529 -4.096 1.00 68.38 151 PHE A N 1
ATOM 1167 C CA . PHE A 1 151 ? -20.858 15.950 -4.713 1.00 68.38 151 PHE A CA 1
ATOM 1168 C C . PHE A 1 151 ? -20.541 17.439 -4.478 1.00 68.38 151 PHE A C 1
ATOM 1170 O O . PHE A 1 151 ? -19.925 18.089 -5.324 1.00 68.38 151 PHE A O 1
ATOM 1177 N N . ASP A 1 152 ? -20.977 18.020 -3.367 1.00 60.84 152 ASP A N 1
ATOM 1178 C CA . ASP A 1 152 ? -20.732 19.426 -3.061 1.00 60.84 152 ASP A CA 1
ATOM 1179 C C . ASP A 1 152 ? -19.393 19.632 -2.335 1.00 60.84 152 ASP A C 1
ATOM 1181 O O . ASP A 1 152 ? -19.226 19.334 -1.157 1.00 60.84 152 ASP A O 1
ATOM 1185 N N . GLN A 1 153 ? -18.421 20.194 -3.058 1.00 60.97 153 GLN A N 1
ATOM 1186 C CA . GLN A 1 153 ? -17.345 20.983 -2.458 1.00 60.97 153 GLN A CA 1
ATOM 1187 C C . GLN A 1 153 ? -17.765 22.459 -2.546 1.00 60.97 153 GLN A C 1
ATOM 1189 O O . GLN A 1 153 ? -18.055 22.919 -3.654 1.00 60.97 153 GLN A O 1
ATOM 1194 N N . PRO A 1 154 ? -17.831 23.218 -1.433 1.00 50.53 154 PRO A N 1
ATOM 1195 C CA . PRO A 1 154 ? -18.048 24.658 -1.507 1.00 50.53 154 PRO A CA 1
ATOM 1196 C C . PRO A 1 154 ? -16.853 25.290 -2.231 1.00 50.53 154 PRO A C 1
ATOM 1198 O O . PRO A 1 154 ? -15.717 25.135 -1.782 1.00 50.53 154 PRO A O 1
ATOM 1201 N N . SER A 1 155 ? -17.120 25.941 -3.367 1.00 50.50 155 SER A N 1
ATOM 1202 C CA . SER A 1 155 ? -16.155 26.722 -4.155 1.00 50.50 155 SER A CA 1
ATOM 1203 C C . SER A 1 155 ? -15.683 27.970 -3.423 1.00 50.50 155 SER A C 1
ATOM 1205 O O . SER A 1 155 ? -16.581 28.666 -2.890 1.00 50.50 155 SER A O 1
#

Radius of gyration: 33.67 Å; chains: 1; bounding box: 96×65×72 Å

Foldseek 3Di:
DDDPDDPPDPDPVVVVVVVVVVVVVVVVVVVVVVVVVVVVVVVVVVVVVVLVCQQCCDVVVVDDCVVPNRPVVVVVVVVVLVPDPVNVVVVVVVVVVVVVCCVVCVVVVVVLVVVLVPDVVSVVPCVVVVVVVVPDDPVVVVVVCCVPPPDDDPD

pLDDT: mean 84.92, std 12.49, range [46.28, 98.12]

Sequence (155 aa):
MDMSANPALPGTSTIARDDAVARFIAAEKRTAQQRLIRNRLLALGFGLLVIAIWHISTEYGFVHRLIIPSPVDTFWATGRVMSAEYFWPNVGVTLSEIAWGFAIGLSSGVVFGVLVAMFDTVRATIYPYLVALQAPPKIVLAPIFVTWFGFDQPS